Protein AF-A0A916QXT0-F1 (afdb_monomer)

Structure (mmCIF, N/CA/C/O backbone):
data_AF-A0A916QXT0-F1
#
_entry.id   AF-A0A916QXT0-F1
#
loop_
_atom_site.group_PDB
_atom_site.id
_atom_site.type_symbol
_atom_site.label_atom_id
_atom_site.label_alt_id
_atom_site.label_comp_id
_atom_site.label_asym_id
_atom_site.label_entity_id
_atom_site.label_seq_id
_atom_site.pdbx_PDB_ins_code
_atom_site.Cartn_x
_atom_site.Cartn_y
_atom_site.Cartn_z
_atom_site.occupancy
_atom_site.B_iso_or_equiv
_atom_site.auth_seq_id
_atom_site.auth_comp_id
_atom_site.auth_asym_id
_atom_site.auth_atom_id
_atom_site.pdbx_PDB_model_num
ATOM 1 N N . MET A 1 1 ? -19.930 16.370 -2.161 1.00 46.06 1 MET A N 1
ATOM 2 C CA . MET A 1 1 ? -19.358 15.712 -0.967 1.00 46.06 1 MET A CA 1
ATOM 3 C C . MET A 1 1 ? -18.389 14.648 -1.461 1.00 46.06 1 MET A C 1
ATOM 5 O O . MET A 1 1 ? -18.832 13.762 -2.176 1.00 46.06 1 MET A O 1
ATOM 9 N N . GLY A 1 2 ? -17.082 14.798 -1.223 1.00 65.25 2 GLY A N 1
ATOM 10 C CA . GLY A 1 2 ? -16.070 13.875 -1.755 1.00 65.25 2 GLY A CA 1
ATOM 11 C C . GLY A 1 2 ? -16.092 12.539 -1.015 1.00 65.25 2 GLY A C 1
ATOM 12 O O . GLY A 1 2 ? -16.071 12.527 0.216 1.00 65.25 2 GLY A O 1
ATOM 13 N N . VAL A 1 3 ? -16.162 11.431 -1.752 1.00 63.62 3 VAL A N 1
ATOM 14 C CA . VAL A 1 3 ? -16.112 10.084 -1.171 1.00 63.62 3 VAL A CA 1
ATOM 15 C C . VAL A 1 3 ? -14.730 9.874 -0.533 1.00 63.62 3 VAL A C 1
ATOM 17 O O . VAL A 1 3 ? -13.725 10.273 -1.126 1.00 63.62 3 VAL A O 1
ATOM 20 N N . PRO A 1 4 ? -14.631 9.295 0.678 1.00 75.81 4 PRO A N 1
ATOM 21 C CA . PRO A 1 4 ? -13.339 9.059 1.310 1.00 75.81 4 PRO A CA 1
ATOM 22 C C . PRO A 1 4 ? -12.459 8.162 0.432 1.00 75.81 4 PRO A C 1
ATOM 24 O O . PRO A 1 4 ? -12.870 7.060 0.081 1.00 75.81 4 PRO A O 1
ATOM 27 N N . LEU A 1 5 ? -11.225 8.587 0.146 1.00 76.88 5 LEU A N 1
ATOM 28 C CA . LEU A 1 5 ? -10.232 7.794 -0.600 1.00 76.88 5 LEU A CA 1
ATOM 29 C C . LEU A 1 5 ? -10.038 6.391 -0.021 1.00 76.88 5 LEU A C 1
ATOM 31 O O . LEU A 1 5 ? -9.803 5.445 -0.758 1.00 76.88 5 LEU A O 1
ATOM 35 N N . SER A 1 6 ? -10.193 6.238 1.294 1.00 75.56 6 SER A N 1
ATOM 36 C CA . SER A 1 6 ? -10.156 4.937 1.962 1.00 75.56 6 SER A CA 1
ATOM 37 C C . SER A 1 6 ? -11.241 3.985 1.460 1.00 75.56 6 SER A C 1
ATOM 39 O O . SER A 1 6 ? -10.992 2.793 1.355 1.00 75.56 6 SER A O 1
ATOM 41 N N . TYR A 1 7 ? -12.434 4.494 1.142 1.00 78.44 7 TYR A N 1
ATOM 42 C CA . TYR A 1 7 ? -13.521 3.688 0.591 1.00 78.44 7 TYR A CA 1
ATOM 43 C C . TYR A 1 7 ? -13.195 3.227 -0.829 1.00 78.44 7 TYR A C 1
ATOM 45 O O . TYR A 1 7 ? -13.390 2.058 -1.135 1.00 78.44 7 TYR A O 1
ATOM 53 N N . TRP A 1 8 ? -12.649 4.117 -1.660 1.00 80.94 8 TRP A N 1
ATOM 54 C CA . TRP A 1 8 ? -12.238 3.787 -3.025 1.00 80.94 8 TRP A CA 1
ATOM 55 C C . TRP A 1 8 ? -11.086 2.780 -3.020 1.00 80.94 8 TRP A C 1
ATOM 57 O O . TRP A 1 8 ? -11.193 1.721 -3.624 1.00 80.94 8 TRP A O 1
ATOM 67 N N . CYS A 1 9 ? -10.026 3.056 -2.254 1.00 78.50 9 CYS A N 1
ATOM 68 C CA . CYS A 1 9 ? -8.858 2.184 -2.127 1.00 78.50 9 CYS A CA 1
ATOM 69 C C . CYS A 1 9 ? -9.232 0.780 -1.641 1.00 78.50 9 CYS A C 1
ATOM 71 O O . CYS A 1 9 ? -8.715 -0.197 -2.157 1.00 78.50 9 CYS A O 1
ATOM 73 N N . LEU A 1 10 ? -10.137 0.658 -0.666 1.00 75.88 10 LEU A N 1
ATOM 74 C CA . LEU A 1 10 ? -10.524 -0.640 -0.099 1.00 75.88 10 LEU A CA 1
ATOM 75 C C . LEU A 1 10 ? -11.659 -1.344 -0.867 1.00 75.88 10 LEU A C 1
ATOM 77 O O . LEU A 1 10 ? -12.041 -2.445 -0.472 1.00 75.88 10 LEU A O 1
ATOM 81 N N . ASN A 1 11 ? -12.196 -0.735 -1.931 1.00 80.12 11 ASN A N 1
ATOM 82 C CA . ASN A 1 11 ? -13.227 -1.326 -2.786 1.00 80.12 11 ASN A CA 1
ATOM 83 C C . ASN A 1 11 ? -12.837 -1.213 -4.266 1.00 80.12 11 ASN A C 1
ATOM 85 O O . ASN A 1 11 ? -12.161 -2.093 -4.788 1.00 80.12 11 ASN A O 1
ATOM 89 N N . GLU A 1 12 ? -13.257 -0.137 -4.930 1.00 83.62 12 GLU A N 1
ATOM 90 C CA . GLU A 1 12 ? -13.185 0.042 -6.386 1.00 83.62 12 GLU A CA 1
ATOM 91 C C . GLU A 1 12 ? -11.753 -0.015 -6.923 1.00 83.62 12 GLU A C 1
ATOM 93 O O . GLU A 1 12 ? -11.518 -0.681 -7.920 1.00 83.62 12 GLU A O 1
ATOM 98 N N . LEU A 1 13 ? -10.803 0.614 -6.226 1.00 82.56 13 LEU A N 1
ATOM 99 C CA . LEU A 1 13 ? -9.389 0.679 -6.611 1.00 82.56 13 LEU A CA 1
ATOM 100 C C . LEU A 1 13 ? -8.544 -0.461 -6.034 1.00 82.56 13 LEU A C 1
ATOM 102 O O . LEU A 1 13 ? -7.316 -0.461 -6.132 1.00 82.56 13 LEU A O 1
ATOM 106 N N . TRP A 1 14 ? -9.169 -1.410 -5.339 1.00 80.81 14 TRP A N 1
ATOM 107 C CA . TRP A 1 14 ? -8.428 -2.451 -4.634 1.00 80.81 14 TRP A CA 1
ATOM 108 C C . TRP A 1 14 ? -7.694 -3.394 -5.600 1.00 80.81 14 TRP A C 1
ATOM 110 O O . TRP A 1 14 ? -6.669 -3.980 -5.246 1.00 80.81 14 TRP A O 1
ATOM 120 N N . SER A 1 15 ? -8.204 -3.554 -6.826 1.00 80.19 15 SER A N 1
ATOM 121 C CA . SER A 1 15 ? -7.545 -4.349 -7.868 1.00 80.19 15 SER A CA 1
ATOM 122 C C . SER A 1 15 ? -6.264 -3.671 -8.357 1.00 80.19 15 SER A C 1
ATOM 124 O O . SER A 1 15 ? -5.221 -4.309 -8.460 1.00 80.19 15 SER A O 1
ATOM 126 N N . GLU A 1 16 ? -6.328 -2.366 -8.587 1.00 82.94 16 GLU A N 1
ATOM 127 C CA . GLU A 1 16 ? -5.230 -1.516 -9.030 1.00 82.94 16 GLU A CA 1
ATOM 128 C C . GLU A 1 16 ? -4.164 -1.421 -7.943 1.00 82.94 16 GLU A C 1
ATOM 130 O O . GLU A 1 16 ? -2.981 -1.602 -8.216 1.00 82.94 16 GLU A O 1
ATOM 135 N N . ILE A 1 17 ? -4.577 -1.235 -6.687 1.00 82.75 17 ILE A N 1
ATOM 136 C CA . ILE A 1 17 ? -3.667 -1.267 -5.540 1.00 82.75 17 ILE A CA 1
ATOM 137 C C . ILE A 1 17 ? -2.930 -2.604 -5.475 1.00 82.75 17 ILE A C 1
ATOM 139 O O . ILE A 1 17 ? -1.720 -2.611 -5.273 1.00 82.75 17 ILE A O 1
ATOM 143 N N . ARG A 1 18 ? -3.621 -3.730 -5.688 1.00 78.44 18 ARG A N 1
ATOM 144 C CA . ARG A 1 18 ? -2.981 -5.054 -5.736 1.00 78.44 18 ARG A CA 1
ATOM 145 C C . ARG A 1 18 ? -2.017 -5.217 -6.903 1.00 78.44 18 ARG A C 1
ATOM 147 O O . ARG A 1 18 ? -1.009 -5.899 -6.752 1.00 78.44 18 ARG A O 1
ATOM 154 N N . GLN A 1 19 ? -2.344 -4.643 -8.054 1.00 80.81 19 GLN A N 1
ATOM 155 C CA . GLN A 1 19 ? -1.520 -4.735 -9.252 1.00 80.81 19 GLN A CA 1
ATOM 156 C C . GLN A 1 19 ? -0.233 -3.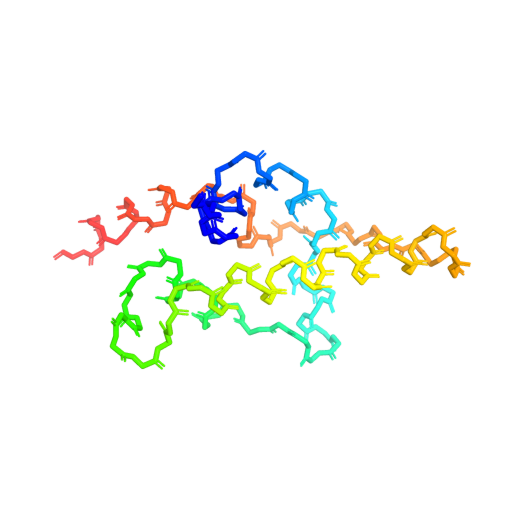915 -9.123 1.00 80.81 19 GLN A C 1
ATOM 158 O O . GLN A 1 19 ? 0.820 -4.364 -9.566 1.00 80.81 19 GLN A O 1
ATOM 163 N N . TRP A 1 20 ? -0.325 -2.720 -8.540 1.00 80.50 20 TRP A N 1
ATOM 164 C CA . TRP A 1 20 ? 0.782 -1.767 -8.490 1.00 80.50 20 TRP A CA 1
ATOM 165 C C . TRP A 1 20 ? 1.608 -1.849 -7.210 1.00 80.50 20 TRP A C 1
ATOM 167 O O . TRP A 1 20 ? 2.818 -1.648 -7.264 1.00 80.50 20 TRP A O 1
ATOM 177 N N . LEU A 1 21 ? 0.994 -2.136 -6.058 1.00 82.00 21 LEU A N 1
ATOM 178 C CA . LEU A 1 21 ? 1.722 -2.218 -4.795 1.00 82.00 21 LEU A CA 1
ATOM 17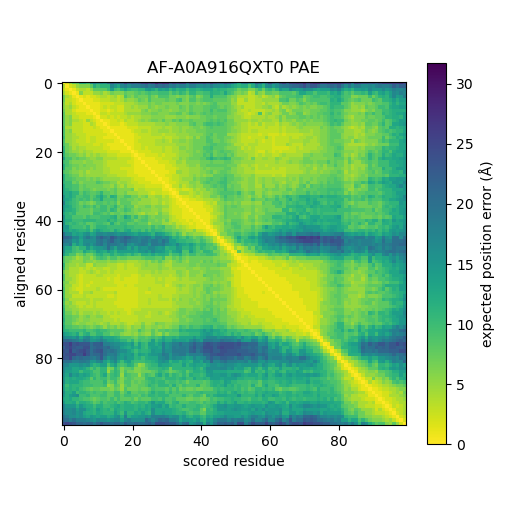9 C C . LEU A 1 21 ? 2.219 -3.637 -4.545 1.00 82.00 21 LEU A C 1
ATOM 181 O O . LEU A 1 21 ? 1.435 -4.569 -4.357 1.00 82.00 21 LEU A O 1
ATOM 185 N N . ASN A 1 22 ? 3.539 -3.770 -4.434 1.00 79.31 22 ASN A N 1
ATOM 186 C CA . ASN A 1 22 ? 4.175 -4.959 -3.892 1.00 79.31 22 ASN A CA 1
ATOM 187 C C . ASN A 1 22 ? 4.654 -4.679 -2.451 1.00 79.31 22 ASN A C 1
ATOM 189 O O . ASN A 1 22 ? 5.657 -3.987 -2.262 1.00 79.31 22 ASN A O 1
ATOM 193 N N . PRO A 1 23 ? 3.959 -5.201 -1.422 1.00 75.94 23 PRO A N 1
ATOM 194 C CA . PRO A 1 23 ? 4.315 -5.003 -0.020 1.00 75.94 23 PRO A CA 1
ATOM 195 C C . PRO A 1 23 ? 5.736 -5.401 0.339 1.00 75.94 23 PRO A C 1
ATOM 197 O O . PRO A 1 23 ? 6.325 -4.761 1.200 1.00 75.94 23 PRO A O 1
ATOM 200 N N . GLU A 1 24 ? 6.290 -6.431 -0.298 1.00 75.19 24 GLU A N 1
ATOM 201 C CA . GLU A 1 24 ? 7.639 -6.894 0.012 1.00 75.19 24 GLU A CA 1
ATOM 202 C C . GLU A 1 24 ? 8.695 -5.926 -0.518 1.00 75.19 24 GLU A C 1
ATOM 204 O O . GLU A 1 24 ? 9.629 -5.593 0.207 1.00 75.19 24 GLU A O 1
ATOM 209 N N . VAL A 1 25 ? 8.514 -5.406 -1.738 1.00 78.81 25 VAL A N 1
ATOM 210 C CA . VAL A 1 25 ? 9.389 -4.359 -2.295 1.00 78.81 25 VAL A CA 1
ATOM 211 C C . VAL A 1 25 ? 9.322 -3.115 -1.420 1.00 78.81 25 VAL A C 1
ATOM 213 O O . VAL A 1 25 ? 10.348 -2.599 -0.984 1.00 78.81 25 VAL A O 1
ATOM 216 N N . LEU A 1 26 ? 8.110 -2.675 -1.080 1.00 79.69 26 LEU A N 1
ATOM 217 C CA . LEU A 1 26 ? 7.926 -1.507 -0.228 1.00 79.69 26 LEU A CA 1
ATOM 218 C C . LEU A 1 26 ? 8.493 -1.726 1.181 1.00 79.69 26 LEU A C 1
ATOM 220 O O . LEU A 1 26 ? 9.000 -0.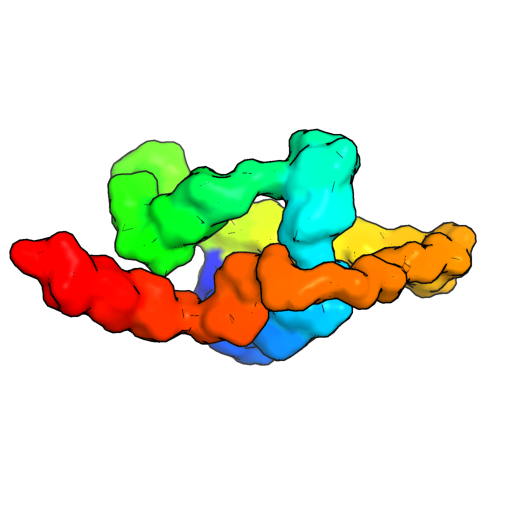786 1.787 1.00 79.69 26 LEU A O 1
ATOM 224 N N . GLN A 1 27 ? 8.425 -2.944 1.719 1.00 79.75 27 GLN A N 1
ATOM 225 C CA . GLN A 1 27 ? 8.994 -3.277 3.023 1.00 79.75 27 GLN A CA 1
ATOM 226 C C . GLN A 1 27 ? 10.526 -3.306 2.973 1.00 79.75 27 GLN A C 1
ATOM 228 O O . GLN A 1 27 ? 11.164 -2.749 3.866 1.00 79.75 27 GLN A O 1
ATOM 233 N N . ALA A 1 28 ? 11.116 -3.877 1.919 1.00 80.12 28 ALA A N 1
ATOM 234 C CA . ALA A 1 28 ? 12.560 -3.858 1.684 1.00 80.12 28 ALA A CA 1
ATOM 235 C C . ALA A 1 28 ? 13.100 -2.426 1.519 1.00 80.12 28 ALA A C 1
ATOM 237 O O . ALA A 1 28 ? 14.191 -2.114 1.987 1.00 80.12 28 ALA A O 1
ATOM 238 N N . GLU A 1 29 ? 12.308 -1.533 0.925 1.00 81.88 29 GLU A N 1
ATOM 239 C CA . GLU A 1 29 ? 12.612 -0.103 0.796 1.00 81.88 29 GLU A CA 1
ATOM 240 C C . GLU A 1 29 ? 12.310 0.715 2.071 1.00 81.88 29 GLU A C 1
ATOM 242 O O . GLU A 1 29 ? 12.513 1.930 2.088 1.00 81.88 29 GLU A O 1
ATOM 247 N N . GLY A 1 30 ? 11.801 0.088 3.141 1.00 80.81 30 GLY A N 1
ATOM 248 C CA . GLY A 1 30 ? 11.447 0.760 4.398 1.00 80.81 30 GLY A CA 1
ATOM 249 C C . GLY A 1 30 ? 10.200 1.654 4.320 1.00 80.81 30 GLY A C 1
ATOM 250 O O . GLY A 1 30 ? 9.983 2.496 5.190 1.00 80.81 30 GLY A O 1
ATOM 251 N N . ARG A 1 31 ? 9.374 1.489 3.281 1.00 79.88 31 ARG A N 1
ATOM 252 C CA . ARG A 1 31 ? 8.170 2.285 2.976 1.00 79.88 31 ARG A CA 1
ATOM 253 C C . ARG A 1 31 ? 6.867 1.613 3.419 1.00 79.88 31 ARG A C 1
ATOM 255 O O . ARG A 1 31 ? 5.818 2.256 3.401 1.00 79.88 31 ARG A O 1
ATOM 262 N N . PHE A 1 32 ? 6.912 0.341 3.824 1.00 76.12 32 PHE A N 1
ATOM 263 C CA . PHE A 1 32 ? 5.736 -0.429 4.232 1.00 76.12 32 PHE A CA 1
ATOM 264 C C . PHE A 1 32 ? 6.002 -1.307 5.458 1.00 76.12 32 PHE A C 1
ATOM 266 O O . PHE A 1 32 ? 7.006 -2.009 5.538 1.00 76.12 32 PHE A O 1
ATOM 273 N N . ILE A 1 33 ? 5.065 -1.282 6.411 1.00 76.25 33 ILE A N 1
ATOM 274 C CA . ILE A 1 33 ? 5.069 -2.140 7.600 1.00 76.25 33 ILE A CA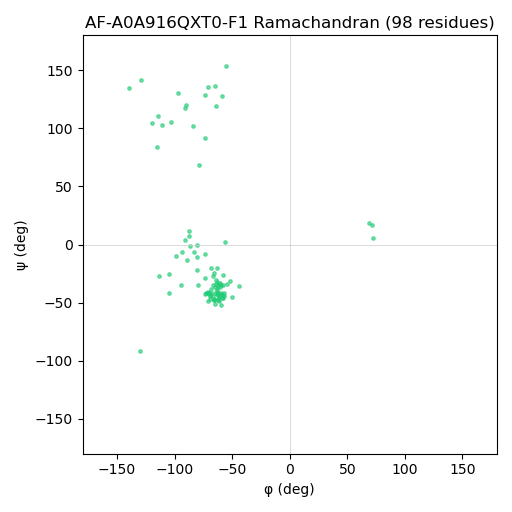 1
ATOM 275 C C . ILE A 1 33 ? 3.797 -2.986 7.558 1.00 76.25 33 ILE A C 1
ATOM 277 O O . ILE A 1 33 ? 2.701 -2.494 7.838 1.00 76.25 33 ILE A O 1
ATOM 281 N N . SER A 1 34 ? 3.955 -4.263 7.215 1.00 71.25 34 SER A N 1
ATOM 282 C CA . SER A 1 34 ? 2.856 -5.206 6.969 1.00 71.25 34 SER A CA 1
ATOM 283 C C . SER A 1 34 ? 1.905 -5.347 8.156 1.00 71.25 34 SER A C 1
ATOM 285 O O . SER A 1 34 ? 0.690 -5.282 7.987 1.00 71.25 34 SER A O 1
ATOM 287 N N . ASP A 1 35 ? 2.450 -5.453 9.365 1.00 70.44 35 ASP A N 1
ATOM 288 C CA . ASP A 1 35 ? 1.669 -5.601 10.597 1.00 70.44 35 ASP A CA 1
ATOM 289 C C . ASP A 1 35 ? 0.785 -4.371 10.877 1.00 70.44 35 ASP A C 1
ATOM 291 O O . ASP A 1 35 ? -0.396 -4.474 11.216 1.00 70.44 35 ASP A O 1
ATOM 295 N N . LEU A 1 36 ? 1.324 -3.177 10.615 1.00 71.44 36 LEU A N 1
ATOM 296 C CA . LEU A 1 36 ? 0.611 -1.914 10.782 1.00 71.44 36 LEU A CA 1
ATOM 297 C C . LEU A 1 36 ? -0.493 -1.751 9.729 1.00 71.44 36 LEU A C 1
ATOM 299 O O . LEU A 1 36 ? -1.603 -1.343 10.068 1.00 71.44 36 LEU A O 1
ATOM 303 N N . ALA A 1 37 ? -0.226 -2.116 8.473 1.00 71.19 37 ALA A N 1
ATOM 304 C CA . ALA A 1 37 ? -1.226 -2.092 7.409 1.00 71.19 37 ALA A CA 1
ATOM 305 C C . ALA A 1 37 ? -2.402 -3.037 7.707 1.00 71.19 37 ALA A C 1
ATOM 307 O O . ALA A 1 37 ? -3.560 -2.632 7.595 1.00 71.19 37 ALA A O 1
ATOM 308 N N . ILE A 1 38 ? -2.119 -4.261 8.161 1.00 71.38 38 ILE A N 1
ATOM 309 C CA . ILE A 1 38 ? -3.139 -5.250 8.537 1.00 71.38 38 ILE A CA 1
ATOM 310 C C . ILE A 1 38 ? -3.990 -4.728 9.705 1.00 71.38 38 ILE A C 1
ATOM 312 O O . ILE A 1 38 ? -5.217 -4.690 9.604 1.00 71.38 38 ILE A O 1
ATOM 316 N N . THR A 1 39 ? -3.350 -4.213 10.758 1.00 69.69 39 THR A N 1
ATOM 317 C CA . THR A 1 39 ? -4.035 -3.662 11.943 1.00 69.69 39 THR A CA 1
ATOM 318 C C . THR A 1 39 ? -4.948 -2.477 11.594 1.00 69.69 39 THR A C 1
ATOM 320 O O . THR A 1 39 ? -6.007 -2.273 12.197 1.00 69.69 39 THR A O 1
ATOM 323 N N . ILE A 1 40 ? -4.560 -1.683 10.594 1.00 71.38 40 ILE A N 1
ATOM 324 C CA . ILE A 1 40 ? -5.362 -0.578 10.067 1.00 71.38 40 ILE A CA 1
ATOM 325 C C . ILE A 1 40 ? -6.572 -1.090 9.278 1.00 71.38 40 ILE A C 1
ATOM 327 O O . ILE A 1 40 ? -7.685 -0.613 9.502 1.00 71.38 40 ILE A O 1
ATOM 331 N N . ILE A 1 41 ? -6.364 -2.042 8.363 1.00 68.25 41 ILE A N 1
ATOM 332 C CA . ILE A 1 41 ? -7.427 -2.650 7.544 1.00 68.25 41 ILE A CA 1
ATOM 333 C C . ILE A 1 41 ? -8.483 -3.314 8.440 1.00 68.25 41 ILE A C 1
ATOM 335 O O . ILE A 1 41 ? -9.678 -3.253 8.151 1.00 68.25 41 ILE A O 1
ATOM 339 N N . GLN A 1 42 ? -8.045 -3.890 9.558 1.00 67.94 42 GLN A N 1
ATOM 340 C CA . GLN A 1 42 ? -8.891 -4.504 10.582 1.00 67.94 42 GLN A CA 1
ATOM 341 C C . GLN A 1 42 ? -9.651 -3.484 11.447 1.00 67.94 42 GLN A C 1
ATOM 343 O O . GLN A 1 42 ? -10.497 -3.864 12.250 1.00 67.94 42 GLN A O 1
ATOM 348 N N . GLY A 1 43 ? -9.373 -2.182 11.319 1.00 64.50 43 GLY A N 1
ATOM 349 C CA . GLY A 1 43 ? -10.020 -1.141 12.125 1.00 64.50 43 GLY A CA 1
ATOM 350 C C . GLY A 1 43 ? -9.571 -1.107 13.592 1.00 64.50 43 GLY A C 1
ATOM 351 O O . GLY A 1 43 ? -10.080 -0.299 14.368 1.00 64.50 43 GLY A O 1
ATOM 352 N N . LYS A 1 44 ? -8.576 -1.918 13.976 1.00 66.94 44 LYS A N 1
ATOM 353 C CA . LYS A 1 44 ? -8.053 -2.029 15.350 1.00 66.94 44 LYS A CA 1
ATOM 354 C C . LYS A 1 44 ? -7.303 -0.786 15.832 1.00 66.94 44 LYS A C 1
ATOM 356 O O . LYS A 1 44 ? -7.194 -0.547 17.029 1.00 66.94 44 LYS A O 1
ATOM 361 N N . LEU A 1 45 ? -6.839 0.055 14.908 1.00 66.38 45 LEU A N 1
ATOM 362 C CA . LEU A 1 45 ? -6.231 1.363 15.196 1.00 66.38 45 LEU A CA 1
ATOM 363 C C . LEU A 1 45 ? -7.253 2.518 15.293 1.00 66.38 45 LEU A C 1
ATOM 365 O O . LEU A 1 45 ? -6.857 3.688 15.341 1.00 66.38 45 LEU A O 1
ATOM 369 N N . GLY A 1 46 ? -8.552 2.190 15.355 1.00 54.28 46 GLY A N 1
ATOM 370 C CA . GLY A 1 46 ? -9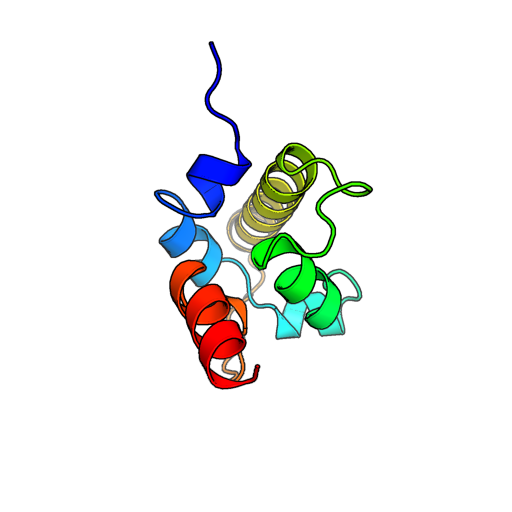.726 3.045 15.117 1.00 54.28 46 GLY A CA 1
ATOM 371 C C . GLY A 1 46 ? -9.908 4.336 15.932 1.00 54.28 46 GLY A C 1
ATOM 372 O O . GLY A 1 46 ? -10.879 5.045 15.699 1.00 54.28 46 GLY A O 1
ATOM 373 N N . GLY A 1 47 ? -8.988 4.704 16.826 1.00 58.19 47 GLY A N 1
ATOM 374 C CA . GLY A 1 47 ? -8.987 6.010 17.506 1.00 58.19 47 GLY A CA 1
ATOM 375 C C . GLY A 1 47 ? -7.809 6.929 17.155 1.00 58.19 47 GLY A C 1
ATOM 376 O O . GLY A 1 47 ? -7.940 8.148 17.237 1.00 58.19 47 GLY A O 1
ATOM 377 N N . LYS A 1 48 ? -6.653 6.378 16.754 1.00 55.38 48 LYS A N 1
ATOM 378 C CA . LYS A 1 48 ? -5.403 7.151 16.569 1.00 55.38 48 LYS A CA 1
ATOM 379 C C . LYS A 1 48 ? -5.046 7.407 15.107 1.00 55.38 48 LYS A C 1
ATOM 381 O O . LYS A 1 48 ? -4.376 8.393 14.809 1.00 55.38 48 LYS A O 1
ATOM 386 N N . ILE A 1 49 ? -5.511 6.563 14.187 1.00 60.94 4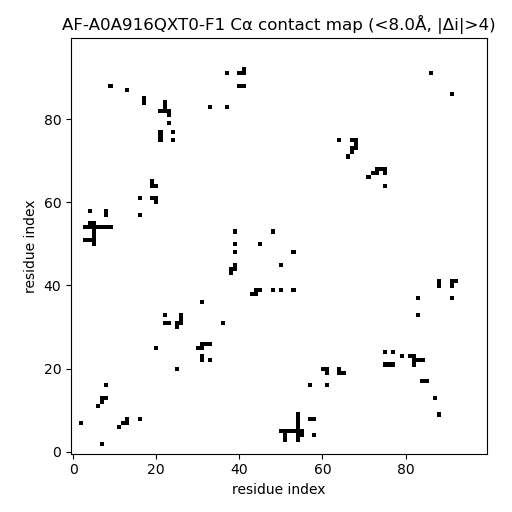9 ILE A N 1
ATOM 387 C CA . ILE A 1 49 ? -5.284 6.727 12.748 1.00 60.94 49 ILE A CA 1
ATOM 388 C C . ILE A 1 49 ? -6.630 6.984 12.083 1.00 60.94 49 ILE A C 1
ATOM 390 O O . ILE A 1 49 ? -7.496 6.117 12.014 1.00 60.94 49 ILE A O 1
ATOM 394 N N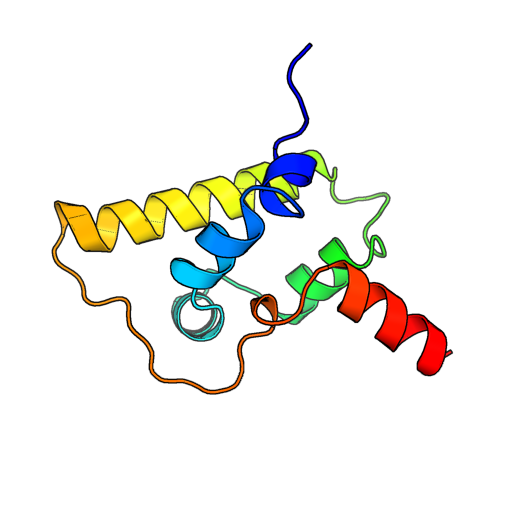 . ARG A 1 50 ? -6.820 8.215 11.602 1.00 64.19 50 ARG A N 1
ATOM 395 C CA . ARG A 1 50 ? -8.023 8.618 10.868 1.00 64.19 50 ARG A CA 1
ATOM 396 C C . ARG A 1 50 ? -8.068 7.799 9.575 1.00 64.19 50 ARG A C 1
ATOM 398 O O . ARG A 1 50 ? -7.153 7.936 8.770 1.00 64.19 50 ARG A O 1
ATOM 405 N N . SER A 1 51 ? -9.107 6.990 9.365 1.00 63.62 51 SER A N 1
ATOM 406 C CA . SER A 1 51 ? -9.297 6.124 8.179 1.00 63.62 51 SER A CA 1
ATOM 407 C C . SER A 1 51 ? -8.971 6.815 6.848 1.00 63.62 51 SER A C 1
ATOM 409 O O . SER A 1 51 ? -8.365 6.223 5.962 1.00 63.62 51 SER A O 1
ATOM 411 N N . ARG A 1 52 ? -9.278 8.111 6.748 1.00 70.75 52 ARG A N 1
ATOM 412 C CA . ARG A 1 52 ? -8.896 8.988 5.635 1.00 70.75 52 ARG A CA 1
ATOM 413 C C . ARG A 1 52 ? -7.401 8.939 5.280 1.00 70.75 52 ARG A C 1
ATOM 415 O O . ARG A 1 52 ? -7.075 8.829 4.105 1.00 70.75 52 ARG A O 1
ATOM 422 N N . ARG A 1 53 ? -6.509 8.974 6.276 1.00 75.12 53 ARG A N 1
ATOM 423 C CA . ARG A 1 53 ? -5.050 8.960 6.073 1.00 75.12 53 ARG A CA 1
ATOM 424 C C . ARG A 1 53 ? -4.576 7.670 5.415 1.00 75.12 53 ARG A C 1
ATOM 426 O O . ARG A 1 53 ? -3.623 7.688 4.657 1.00 75.12 53 ARG A O 1
ATOM 433 N N . VAL A 1 54 ? -5.255 6.561 5.687 1.00 76.06 54 VAL A N 1
ATOM 434 C CA . VAL A 1 54 ? -4.930 5.246 5.120 1.00 76.06 54 VAL A CA 1
ATOM 435 C C . VAL A 1 54 ? -5.163 5.250 3.618 1.00 76.06 54 VAL A C 1
ATOM 437 O O . VAL A 1 54 ? -4.289 4.847 2.862 1.00 76.06 54 VAL A O 1
ATOM 440 N N . GLY A 1 55 ? -6.324 5.754 3.192 1.00 77.38 55 GLY A N 1
ATOM 441 C CA . GLY A 1 55 ? -6.635 5.904 1.773 1.00 77.38 55 GLY A CA 1
ATOM 442 C C . GLY A 1 55 ? -5.673 6.856 1.070 1.00 77.38 55 GLY A C 1
ATOM 443 O O . GLY A 1 55 ? -5.209 6.554 -0.019 1.00 77.38 55 GLY A O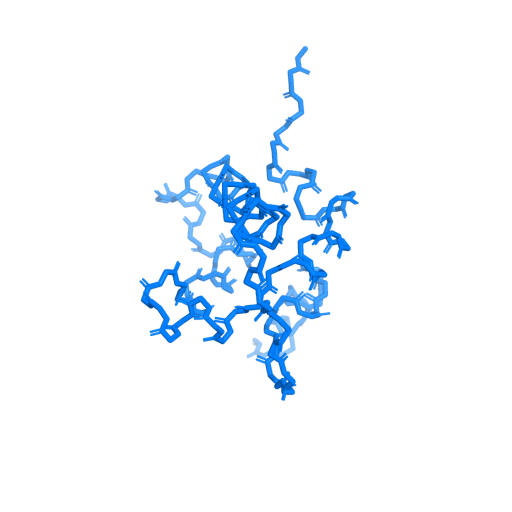 1
ATOM 444 N N . GLU A 1 56 ? -5.327 7.975 1.710 1.00 82.19 56 GLU A N 1
ATOM 445 C CA . GLU A 1 56 ? -4.354 8.934 1.171 1.00 82.19 56 GLU A CA 1
ATOM 446 C C . GLU A 1 56 ? -2.954 8.310 1.020 1.00 82.19 56 GLU A C 1
ATOM 448 O O . GLU A 1 56 ? -2.324 8.484 -0.018 1.00 82.19 56 GLU A O 1
ATOM 453 N N . ILE A 1 57 ? -2.485 7.535 2.005 1.00 81.44 57 ILE A N 1
ATOM 454 C CA . ILE A 1 57 ? -1.187 6.842 1.94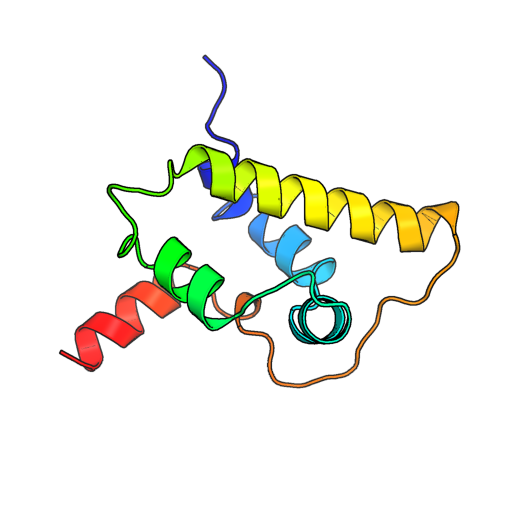2 1.00 81.44 57 ILE A CA 1
ATOM 455 C C . ILE A 1 57 ? -1.188 5.766 0.852 1.00 81.44 57 ILE A C 1
ATOM 457 O O . ILE A 1 57 ? -0.251 5.713 0.061 1.00 81.44 57 ILE A O 1
ATOM 461 N N . LEU A 1 58 ? -2.231 4.932 0.782 1.00 79.94 58 LEU A N 1
ATOM 462 C CA . LEU A 1 58 ? -2.350 3.898 -0.253 1.00 79.94 58 LEU A CA 1
ATOM 463 C C . LEU A 1 58 ? -2.363 4.509 -1.653 1.00 79.94 58 LEU A C 1
ATOM 465 O O . LEU A 1 58 ? -1.668 4.027 -2.542 1.00 79.94 58 LEU A O 1
ATOM 469 N N . TRP A 1 59 ? -3.107 5.600 -1.829 1.00 84.44 59 TRP A N 1
ATOM 470 C CA . TRP A 1 59 ? -3.145 6.333 -3.085 1.00 84.44 59 TRP A CA 1
ATOM 471 C C . TRP A 1 59 ? -1.774 6.904 -3.459 1.00 84.44 59 TRP A C 1
ATOM 473 O O . TRP A 1 59 ? -1.328 6.728 -4.589 1.00 84.44 59 TRP A O 1
ATOM 483 N N . LEU A 1 60 ? -1.077 7.548 -2.517 1.00 87.06 60 LEU A N 1
ATOM 484 C CA . LEU A 1 60 ? 0.256 8.104 -2.763 1.00 87.06 60 LEU A CA 1
ATOM 485 C C . LEU A 1 60 ? 1.276 7.024 -3.126 1.00 87.06 60 LEU A C 1
ATOM 487 O O . LEU A 1 60 ? 2.033 7.217 -4.071 1.00 87.06 60 LEU A O 1
ATOM 491 N N . LEU A 1 61 ? 1.270 5.889 -2.423 1.00 85.38 61 LEU A N 1
ATOM 492 C CA . LEU A 1 61 ? 2.130 4.752 -2.753 1.00 85.38 61 LEU A CA 1
ATOM 493 C C . LEU A 1 61 ? 1.811 4.210 -4.149 1.00 85.38 61 LEU A C 1
ATOM 495 O O . LEU A 1 61 ? 2.723 3.929 -4.916 1.00 85.38 61 LEU A O 1
ATOM 499 N N . MET A 1 62 ? 0.528 4.099 -4.504 1.00 86.25 62 MET A N 1
ATOM 500 C CA . MET A 1 62 ? 0.119 3.572 -5.807 1.00 86.25 62 MET A CA 1
ATOM 501 C C . MET A 1 62 ? 0.566 4.495 -6.942 1.00 86.25 62 MET A C 1
ATOM 503 O O . MET A 1 62 ? 1.165 4.037 -7.909 1.00 86.25 62 MET A O 1
ATOM 507 N N . ILE A 1 63 ? 0.324 5.801 -6.810 1.00 88.38 63 ILE A N 1
ATOM 508 C CA . ILE A 1 63 ? 0.768 6.795 -7.794 1.00 88.38 63 ILE A CA 1
ATOM 509 C C . ILE A 1 63 ? 2.294 6.838 -7.884 1.00 88.38 63 ILE A C 1
ATOM 511 O O . ILE A 1 63 ? 2.832 6.970 -8.981 1.00 88.38 63 ILE A O 1
ATOM 515 N N . TRP A 1 64 ? 2.990 6.698 -6.756 1.00 87.69 64 TRP A N 1
ATOM 516 C CA . TRP A 1 64 ? 4.443 6.606 -6.732 1.00 87.69 64 TRP A CA 1
ATOM 517 C C . TRP A 1 64 ? 4.947 5.410 -7.547 1.00 87.69 64 TRP A C 1
ATOM 519 O O . TRP A 1 64 ? 5.757 5.607 -8.450 1.00 87.69 64 TRP A O 1
ATOM 529 N N . GLU A 1 65 ? 4.429 4.202 -7.308 1.00 84.50 65 GLU A N 1
ATOM 530 C CA . GLU A 1 65 ? 4.813 3.008 -8.076 1.00 84.50 65 GLU A CA 1
ATOM 531 C C . GLU A 1 65 ? 4.506 3.155 -9.570 1.00 84.50 65 GLU A C 1
ATOM 533 O O . GLU A 1 65 ? 5.358 2.858 -10.408 1.00 84.50 65 GLU A O 1
ATOM 538 N N . ILE A 1 66 ? 3.330 3.692 -9.918 1.00 86.81 66 ILE A N 1
ATOM 539 C CA . ILE A 1 66 ? 2.969 3.983 -11.314 1.00 86.81 66 ILE A CA 1
ATOM 540 C C . ILE A 1 66 ? 3.992 4.929 -11.944 1.00 86.81 66 ILE A C 1
ATOM 542 O O . ILE A 1 66 ? 4.444 4.695 -13.065 1.00 86.81 66 ILE A O 1
ATOM 546 N N . TRP A 1 67 ? 4.376 5.994 -11.242 1.00 89.69 67 TRP A N 1
ATOM 547 C CA . TRP A 1 67 ? 5.332 6.975 -11.743 1.00 89.69 67 TRP A CA 1
ATOM 548 C C . TRP A 1 67 ? 6.723 6.367 -11.956 1.00 89.69 67 TRP A C 1
ATOM 550 O O . TRP A 1 67 ? 7.332 6.602 -12.999 1.00 89.69 67 TRP A O 1
ATOM 560 N N . ARG A 1 68 ? 7.201 5.518 -11.038 1.00 86.06 68 ARG A N 1
ATOM 561 C CA . ARG A 1 68 ? 8.481 4.807 -11.204 1.00 86.06 68 ARG A CA 1
ATOM 562 C C . ARG A 1 68 ? 8.498 3.936 -12.456 1.00 86.06 68 ARG A C 1
ATOM 564 O O . ARG A 1 68 ? 9.438 4.002 -13.242 1.00 86.06 68 ARG A O 1
ATOM 571 N N . VAL A 1 69 ? 7.434 3.174 -12.690 1.00 86.56 69 VAL A N 1
ATOM 572 C CA . VAL A 1 69 ? 7.354 2.303 -13.870 1.00 86.56 69 VAL A CA 1
ATOM 573 C C . VAL A 1 69 ? 7.226 3.116 -15.155 1.00 86.56 69 VAL A C 1
ATOM 575 O O . VAL A 1 69 ? 7.923 2.857 -16.132 1.00 86.56 69 VAL A O 1
ATOM 578 N N . THR A 1 70 ? 6.334 4.106 -15.168 1.00 88.38 70 THR A N 1
ATOM 579 C CA . THR A 1 70 ? 5.972 4.828 -16.399 1.00 88.38 70 THR A CA 1
ATOM 580 C C . THR A 1 70 ? 6.986 5.890 -16.808 1.00 88.38 70 THR A C 1
ATOM 582 O O . THR A 1 70 ? 7.181 6.099 -18.002 1.00 88.38 70 THR A O 1
ATOM 585 N N . ILE A 1 71 ? 7.623 6.562 -15.845 1.00 91.06 71 ILE A N 1
ATOM 586 C CA . ILE A 1 71 ? 8.535 7.684 -16.103 1.00 91.06 71 ILE A CA 1
ATOM 587 C C . ILE A 1 71 ? 9.998 7.280 -15.938 1.00 91.06 71 ILE A C 1
ATOM 589 O O . ILE A 1 71 ? 10.822 7.679 -16.757 1.00 91.06 71 ILE A O 1
ATOM 593 N N . LEU A 1 72 ? 10.334 6.494 -14.910 1.00 87.12 72 LEU A N 1
ATOM 594 C CA . LEU A 1 72 ? 11.718 6.055 -14.682 1.00 87.12 72 LEU A CA 1
ATOM 595 C C . LEU A 1 72 ? 12.060 4.745 -15.407 1.00 87.12 72 LEU A C 1
ATOM 597 O O . LEU A 1 72 ? 13.236 4.409 -15.522 1.00 87.12 72 LEU A O 1
ATOM 601 N N . GLY A 1 73 ? 11.060 4.016 -15.917 1.00 83.81 73 GLY A N 1
ATOM 602 C CA . GLY A 1 73 ? 11.264 2.727 -16.583 1.00 83.81 73 GLY A CA 1
ATOM 603 C C . GLY A 1 73 ? 11.708 1.612 -15.630 1.00 83.81 73 GLY A C 1
ATOM 604 O O . GLY A 1 73 ? 12.259 0.608 -16.079 1.00 83.81 73 GLY A O 1
ATOM 605 N N . GLU A 1 74 ? 11.504 1.783 -14.321 1.00 82.19 74 GLU A N 1
ATOM 606 C CA . GLU A 1 74 ? 11.866 0.781 -13.318 1.00 82.19 74 GLU A CA 1
ATOM 607 C C . GLU A 1 74 ? 10.921 -0.428 -13.399 1.00 82.19 74 GLU A C 1
ATOM 609 O O . GLU A 1 74 ? 9.702 -0.285 -13.479 1.00 82.19 74 GLU A O 1
ATOM 614 N N . SER A 1 75 ? 11.465 -1.646 -13.346 1.00 68.88 75 SER A N 1
ATOM 615 C CA . SER A 1 75 ? 10.657 -2.862 -13.253 1.00 68.88 75 SER A CA 1
ATOM 616 C C . SER A 1 75 ? 10.287 -3.130 -11.793 1.00 68.88 75 SER A C 1
ATOM 618 O O . SER A 1 75 ? 11.101 -3.647 -11.031 1.00 68.88 75 SER A O 1
ATOM 620 N N . THR A 1 76 ? 9.054 -2.819 -11.401 1.00 64.88 76 THR A N 1
ATOM 621 C CA . THR A 1 76 ? 8.543 -3.059 -10.034 1.00 64.88 76 THR A CA 1
ATOM 622 C C . THR A 1 76 ? 7.937 -4.460 -9.852 1.00 64.88 76 THR A C 1
ATOM 624 O O . THR A 1 76 ? 7.381 -4.781 -8.800 1.00 64.88 76 THR A O 1
ATOM 627 N N . ILE A 1 77 ? 8.069 -5.331 -10.862 1.00 56.34 77 ILE A N 1
ATOM 628 C CA . ILE A 1 77 ? 7.565 -6.709 -10.849 1.00 56.34 77 ILE A CA 1
ATOM 629 C C . ILE A 1 77 ? 8.451 -7.560 -9.933 1.00 56.34 77 ILE A C 1
ATOM 631 O O . ILE A 1 77 ? 9.453 -8.133 -10.357 1.00 56.34 77 ILE A O 1
ATOM 635 N N . SER A 1 78 ? 8.074 -7.657 -8.662 1.00 53.34 78 SER A N 1
ATOM 636 C CA . SER A 1 78 ? 8.629 -8.651 -7.745 1.00 53.34 78 SER A CA 1
ATOM 637 C C . SER A 1 78 ? 7.776 -9.927 -7.779 1.00 53.34 78 SER A C 1
ATOM 639 O O . SER A 1 78 ? 6.582 -9.914 -7.472 1.00 53.34 78 SER A O 1
ATOM 641 N N . ASN A 1 79 ? 8.411 -11.027 -8.199 1.00 51.03 79 ASN A N 1
ATOM 642 C CA . ASN A 1 79 ? 7.893 -12.398 -8.210 1.00 51.03 79 ASN A CA 1
ATOM 643 C C . ASN A 1 79 ? 7.968 -13.010 -6.804 1.00 51.03 79 ASN A C 1
ATOM 645 O O . ASN A 1 79 ? 8.767 -13.918 -6.562 1.00 51.03 79 ASN A O 1
ATOM 649 N N . SER A 1 80 ? 7.172 -12.526 -5.858 1.00 53.38 80 SER A N 1
ATOM 650 C CA . SER A 1 80 ? 7.150 -13.121 -4.523 1.00 53.38 80 SER A CA 1
ATOM 651 C C . SER A 1 80 ? 5.747 -13.458 -4.037 1.00 53.38 80 SER A C 1
ATOM 653 O O . SER A 1 80 ? 4.756 -12.794 -4.339 1.00 53.38 80 SER A O 1
ATOM 655 N N . GLY A 1 81 ? 5.670 -14.602 -3.354 1.00 52.78 81 GLY A N 1
ATOM 656 C CA . GLY A 1 81 ? 4.425 -15.303 -3.054 1.00 52.78 81 GLY A CA 1
ATOM 657 C C . GLY A 1 81 ? 3.670 -14.793 -1.829 1.00 52.78 81 GLY A C 1
ATOM 658 O O . GLY A 1 81 ? 2.557 -15.266 -1.601 1.00 52.78 81 GLY A O 1
ATOM 659 N N . TYR A 1 82 ? 4.223 -13.860 -1.041 1.00 56.09 82 TYR A N 1
ATOM 660 C CA . TYR A 1 82 ? 3.594 -13.400 0.197 1.00 56.09 82 TYR A CA 1
ATOM 661 C C . TYR A 1 82 ? 3.186 -11.928 0.131 1.00 56.09 82 TYR A C 1
ATOM 663 O O . TYR A 1 82 ? 3.853 -11.018 0.613 1.00 56.09 82 TYR A O 1
ATOM 671 N N . ASN A 1 83 ? 2.010 -11.687 -0.440 1.00 63.75 83 ASN A N 1
ATOM 672 C CA . ASN A 1 83 ? 1.474 -10.345 -0.585 1.00 63.75 83 ASN A CA 1
ATOM 673 C C . ASN A 1 83 ? 0.248 -10.168 0.346 1.00 63.75 83 ASN A C 1
ATOM 675 O O . ASN A 1 83 ? -0.834 -10.673 0.048 1.00 63.75 83 ASN A O 1
ATOM 679 N N . PRO A 1 84 ? 0.367 -9.480 1.502 1.00 64.12 84 PRO A N 1
ATOM 680 C CA . PRO A 1 84 ? -0.754 -9.274 2.427 1.00 64.12 84 PRO A CA 1
ATOM 681 C C . PRO A 1 84 ? -1.903 -8.449 1.822 1.00 64.12 84 PRO A C 1
ATOM 683 O O . PRO A 1 84 ? -3.040 -8.542 2.287 1.00 64.12 84 PRO A O 1
ATOM 686 N N . LEU A 1 85 ? -1.638 -7.683 0.757 1.00 69.25 85 LEU A N 1
ATOM 687 C CA . LEU A 1 85 ? -2.668 -6.974 -0.005 1.00 69.25 85 LEU A CA 1
ATOM 688 C C . LEU A 1 85 ? -3.384 -7.889 -1.006 1.00 69.25 85 LEU A C 1
ATOM 690 O O . LEU A 1 85 ? -4.423 -7.508 -1.530 1.00 69.25 85 LEU A O 1
ATOM 694 N N . LEU A 1 86 ? -2.888 -9.107 -1.254 1.00 67.00 86 LEU A N 1
ATOM 695 C CA . LEU A 1 86 ? -3.481 -10.061 -2.199 1.00 67.00 86 LEU A CA 1
ATOM 696 C C . LEU A 1 86 ? -4.864 -10.536 -1.746 1.00 67.00 86 LEU A C 1
ATOM 698 O O . LEU A 1 86 ? -5.697 -10.898 -2.575 1.00 67.00 86 LEU A O 1
ATOM 702 N N . LEU A 1 87 ? -5.137 -10.478 -0.444 1.00 69.44 87 LEU A N 1
ATOM 703 C CA . LEU A 1 87 ? -6.403 -10.881 0.151 1.00 69.44 87 LEU A CA 1
ATOM 704 C C . LEU A 1 87 ? -7.303 -9.662 0.371 1.00 69.44 87 LEU A C 1
ATOM 706 O O . LEU A 1 87 ? -6.856 -8.677 0.957 1.00 69.44 87 LEU A O 1
ATOM 710 N N . PRO A 1 88 ? -8.573 -9.705 -0.070 1.00 69.56 88 PRO A N 1
ATOM 711 C CA . PRO A 1 88 ? -9.486 -8.587 0.101 1.00 69.56 88 PRO A CA 1
ATOM 712 C C . PRO A 1 88 ? -9.637 -8.138 1.564 1.00 69.56 88 PRO A C 1
ATOM 714 O O . PRO A 1 88 ? -9.573 -8.972 2.471 1.00 69.56 88 PRO A O 1
ATOM 717 N N . PRO A 1 89 ? -9.972 -6.860 1.822 1.00 67.31 89 PRO A N 1
ATOM 718 C CA . PRO A 1 89 ? -10.127 -6.335 3.181 1.00 67.31 89 PRO A CA 1
ATOM 719 C C . PRO A 1 89 ? -11.178 -7.073 4.025 1.00 67.31 89 PRO A C 1
ATOM 721 O O . PRO A 1 89 ? -11.112 -7.070 5.253 1.00 67.31 89 PRO A O 1
ATOM 724 N N . TRP A 1 90 ? -12.177 -7.693 3.388 1.00 70.06 90 TRP A N 1
ATOM 725 C CA . TRP A 1 90 ? -13.194 -8.503 4.066 1.00 70.06 90 TRP A CA 1
ATOM 726 C C . TRP A 1 90 ? -12.658 -9.860 4.545 1.00 70.06 90 TRP A C 1
ATOM 728 O O . TRP A 1 90 ? -13.122 -10.364 5.563 1.00 70.06 90 TRP A O 1
ATOM 738 N N . TRP A 1 91 ? -11.650 -10.419 3.871 1.00 71.69 91 TRP A N 1
ATOM 739 C CA . TRP A 1 91 ? -11.032 -11.696 4.238 1.00 71.69 91 TRP A CA 1
ATOM 740 C C . TRP A 1 91 ? -10.251 -11.566 5.549 1.00 71.69 91 TRP A C 1
ATOM 742 O O . TRP A 1 91 ? -10.393 -12.385 6.451 1.00 71.69 91 TRP A O 1
ATOM 752 N N . TRP A 1 92 ? -9.520 -10.458 5.709 1.00 68.50 92 TRP A N 1
ATOM 753 C CA . TRP A 1 92 ? -8.814 -10.128 6.950 1.00 68.50 92 TRP A CA 1
ATOM 754 C C . TRP A 1 92 ? -9.749 -9.944 8.146 1.00 68.50 92 TRP A C 1
ATOM 756 O O . TRP A 1 92 ? -9.406 -10.354 9.252 1.00 68.50 92 TRP A O 1
ATOM 766 N N . ARG A 1 93 ? -10.943 -9.380 7.926 1.00 67.56 93 ARG A N 1
ATOM 767 C CA . ARG A 1 93 ? -11.983 -9.280 8.963 1.00 67.56 93 ARG A CA 1
ATOM 768 C C . ARG A 1 93 ? -12.523 -10.653 9.375 1.00 67.56 93 ARG A C 1
ATOM 770 O O . ARG A 1 93 ? -12.831 -10.852 10.544 1.00 67.56 93 ARG A O 1
ATOM 777 N N . TRP A 1 94 ? -12.609 -11.596 8.438 1.00 69.56 94 TRP A N 1
ATOM 778 C CA . TRP A 1 94 ? -13.079 -12.957 8.706 1.00 69.56 94 TRP A CA 1
ATOM 779 C C . TRP A 1 94 ? -12.050 -13.797 9.477 1.00 69.56 94 TRP A C 1
ATOM 781 O O . TRP A 1 94 ? -12.401 -14.464 10.445 1.00 69.56 94 TRP A O 1
ATOM 791 N N . VAL A 1 95 ? -10.764 -13.704 9.118 1.00 69.25 95 VAL A N 1
ATOM 792 C CA . VAL A 1 95 ? -9.669 -14.408 9.817 1.00 69.25 95 VAL A CA 1
ATOM 793 C C . VAL A 1 95 ? -9.607 -14.044 11.304 1.00 69.25 95 VAL A C 1
ATOM 795 O O . VAL A 1 95 ? -9.307 -14.900 12.132 1.00 69.25 95 VAL A O 1
ATOM 798 N N . GLU A 1 96 ? -9.925 -12.802 11.674 1.00 61.84 96 GLU A N 1
ATOM 799 C CA . GLU A 1 96 ? -9.993 -12.416 13.087 1.00 61.84 96 GLU A CA 1
ATOM 800 C C . GLU A 1 96 ? -11.147 -13.057 13.846 1.00 61.84 96 GLU A C 1
ATOM 802 O O . GLU A 1 96 ? -10.958 -13.444 14.995 1.00 61.84 96 GLU A O 1
ATOM 807 N N . GLN A 1 97 ? -12.316 -13.200 13.217 1.00 60.94 97 GLN A N 1
ATOM 808 C CA . GLN A 1 97 ? -13.472 -13.840 13.850 1.00 60.94 97 GLN A CA 1
ATOM 809 C C . GLN A 1 97 ? -13.214 -15.315 14.158 1.00 60.94 97 GLN A C 1
ATOM 811 O O . GLN A 1 97 ? -13.743 -15.830 15.131 1.00 60.94 97 GLN A O 1
ATOM 816 N N . VAL A 1 98 ? -12.392 -15.983 13.345 1.00 70.69 98 VAL A N 1
ATOM 817 C CA . VAL A 1 98 ? -12.018 -17.393 13.538 1.00 70.69 98 VAL A CA 1
ATOM 818 C C . VAL A 1 98 ? -10.904 -17.560 14.581 1.00 70.69 98 VAL A C 1
ATOM 820 O O . VAL A 1 98 ? -10.740 -18.640 15.141 1.00 70.69 98 VAL A O 1
ATOM 823 N N . LYS A 1 99 ? -10.118 -16.508 14.841 1.00 56.12 99 LYS A N 1
ATOM 824 C CA . LYS A 1 99 ? -8.986 -16.537 15.781 1.00 56.12 99 LYS A CA 1
ATOM 825 C C . LYS A 1 99 ? -9.361 -16.082 17.203 1.00 56.12 99 LYS A C 1
ATOM 827 O O . LYS A 1 99 ? -8.504 -16.153 18.083 1.00 56.12 99 LYS A O 1
ATOM 832 N N . SER A 1 100 ? -10.587 -15.591 17.406 1.00 49.62 100 SER A N 1
ATOM 833 C CA . SER A 1 100 ? -11.152 -15.187 18.704 1.00 49.62 100 SER A CA 1
ATOM 834 C C . SER A 1 100 ? -12.031 -16.274 19.303 1.00 49.62 100 SER A C 1
ATOM 836 O O . SER A 1 100 ? -12.198 -16.203 20.541 1.00 49.62 100 SER A O 1
#

Mean predicted aligned error: 8.7 Å

Nearest PDB structures (foldseek):
  7a24-assembly1_R  TM=4.596E-01  e=6.060E+00  Brassica oleracea
  8aox-assembly1_A  TM=3.489E-01  e=5.160E+00  Chikungunya virus strain S27-African prototype

pLDDT: mean 73.14, std 10.36, range [46.06, 91.06]

Secondary structure (DSSP, 8-state):
-PPPHHHHHTTTTHHHHHHH--HHHHHHTTS--HHHHHHHHTTTTTTTS-HHHHHHHHHHHHHHHHHIIIII--------S--GGGS-HHHHHHHHHHH-

Sequence (100 aa):
MGVPLSYWCLNELWSEIRQWLNPEVLQAEGRFISDLAITIIQGKLGGKIRSRRVGEILWLLMIWEIWRVTILGESTISNSGYNPLLLPPWWWRWVEQVKS

Solvent-accessible surface area (backbone atoms only — not comparable to full-atom values): 6009 Å² total; per-residue (Å²): 133,84,78,55,49,31,59,40,43,69,50,83,40,35,64,57,44,46,72,53,50,50,57,59,62,32,33,76,70,73,76,43,57,70,70,59,54,52,39,49,69,61,49,75,45,67,86,83,54,62,62,57,57,54,16,51,50,54,49,51,54,34,53,48,44,50,44,40,39,75,73,69,65,47,84,81,82,72,95,67,92,78,48,82,68,74,53,56,64,67,55,58,51,48,56,50,66,76,74,108

Radius of gyration: 13.92 Å; Cα contacts (8 Å, |Δi|>4): 84; chains: 1; bounding box: 32×33×35 Å

Foldseek 3Di:
DDDQLLVCCLPVCLVLLVVQDAQVVCVVVVNHDLVVLLCVLLCVCVPPDDSSVNSVSSVVSSVVSVCCCPPVVDDPDDPDDDGSSVDHSVVSNVVVVVVD